Protein AF-A0A353T3X4-F1 (afdb_monomer_lite)

Sequence (168 aa):
TDTAHIPVWLYKVDRIPANSKLRTWEEVLVENSGGELFVSCFVLISALMSYRRDSIMGKSGVKNTTRAFLIDNPFGKTSSRHLLEAMLRIAGRFHTQMICLSDLSQSSITNRFALIYQISVRQALYSRNSYLKTDEVRHNGSVRPNERLEHAVLRTPSEQMSLFQEQL

Structure (mmCIF, N/CA/C/O backbone):
data_AF-A0A353T3X4-F1
#
_entry.id   AF-A0A353T3X4-F1
#
loop_
_atom_site.group_PDB
_atom_site.id
_atom_site.type_symbol
_atom_site.label_atom_id
_atom_site.label_alt_id
_atom_site.label_comp_id
_atom_site.label_asym_id
_atom_site.label_entity_id
_atom_site.label_seq_id
_atom_site.pdbx_PDB_ins_code
_atom_site.Cartn_x
_atom_site.Cartn_y
_atom_site.Cartn_z
_atom_site.occupancy
_atom_site.B_iso_or_equiv
_atom_site.auth_seq_id
_atom_site.auth_comp_id
_atom_site.auth_asym_id
_atom_site.auth_atom_id
_atom_site.pdbx_PDB_model_num
ATOM 1 N N . THR A 1 1 ? 35.180 -8.960 1.957 1.00 43.62 1 THR A N 1
ATOM 2 C CA . THR A 1 1 ? 34.124 -9.794 1.352 1.00 43.62 1 THR A CA 1
ATOM 3 C C . THR A 1 1 ? 33.530 -8.985 0.230 1.00 43.62 1 THR A C 1
ATOM 5 O O . THR A 1 1 ? 33.011 -7.911 0.490 1.00 43.62 1 THR A O 1
ATOM 8 N N . ASP A 1 2 ? 33.739 -9.421 -1.007 1.00 50.62 2 ASP A N 1
ATOM 9 C CA . ASP A 1 2 ? 33.329 -8.689 -2.205 1.00 50.62 2 ASP A CA 1
ATOM 10 C C . ASP A 1 2 ? 31.797 -8.703 -2.296 1.00 50.62 2 ASP A C 1
ATOM 12 O O . ASP A 1 2 ? 31.179 -9.715 -2.634 1.00 50.62 2 ASP A O 1
ATOM 16 N N . THR A 1 3 ? 31.157 -7.629 -1.838 1.00 57.03 3 THR A N 1
ATOM 17 C CA . THR A 1 3 ? 29.715 -7.457 -1.994 1.00 57.03 3 THR A CA 1
ATOM 18 C C . THR A 1 3 ? 29.475 -7.134 -3.457 1.00 57.03 3 THR A C 1
ATOM 20 O O . THR A 1 3 ? 29.757 -6.016 -3.882 1.00 57.03 3 THR A O 1
ATOM 23 N N . ALA A 1 4 ? 28.977 -8.106 -4.224 1.00 65.00 4 ALA A N 1
ATOM 24 C CA . ALA A 1 4 ? 28.607 -7.895 -5.617 1.00 65.00 4 ALA A CA 1
ATOM 25 C C . ALA A 1 4 ? 27.722 -6.643 -5.734 1.00 65.00 4 ALA A C 1
ATOM 27 O O . ALA A 1 4 ? 26.602 -6.605 -5.219 1.00 65.00 4 ALA A O 1
ATOM 28 N N . HIS A 1 5 ? 28.251 -5.606 -6.382 1.00 79.62 5 HIS A N 1
ATOM 29 C CA . HIS A 1 5 ? 27.533 -4.368 -6.643 1.00 79.62 5 HIS A CA 1
ATOM 30 C C . HIS A 1 5 ? 26.527 -4.630 -7.766 1.00 79.62 5 HIS A C 1
ATOM 32 O O . HIS A 1 5 ? 26.891 -4.657 -8.941 1.00 79.62 5 HIS A O 1
ATOM 38 N N . ILE A 1 6 ? 25.268 -4.881 -7.403 1.00 85.00 6 ILE A N 1
ATOM 39 C CA . ILE A 1 6 ? 24.176 -5.053 -8.364 1.00 85.00 6 ILE A CA 1
ATOM 40 C C . ILE A 1 6 ? 23.574 -3.670 -8.614 1.00 85.00 6 ILE A C 1
ATOM 42 O O . ILE A 1 6 ? 22.868 -3.163 -7.740 1.00 85.00 6 ILE A O 1
ATOM 46 N N . PRO A 1 7 ? 23.832 -3.043 -9.772 1.00 89.19 7 PRO A N 1
ATOM 47 C CA . PRO A 1 7 ? 23.253 -1.746 -10.063 1.00 89.19 7 PRO A CA 1
ATOM 48 C C . PRO A 1 7 ? 21.738 -1.884 -10.253 1.00 89.19 7 PRO A C 1
ATOM 50 O O . PRO A 1 7 ? 21.252 -2.783 -10.945 1.00 89.19 7 PRO A O 1
ATOM 53 N N . VAL A 1 8 ? 20.990 -0.989 -9.612 1.00 91.00 8 VAL A N 1
ATOM 54 C CA . VAL A 1 8 ? 19.529 -0.937 -9.683 1.00 91.00 8 VAL A CA 1
ATOM 55 C C . VAL A 1 8 ? 19.129 0.397 -10.288 1.00 91.00 8 VAL A C 1
ATOM 57 O O . VAL A 1 8 ? 19.592 1.452 -9.860 1.00 91.00 8 VAL A O 1
ATOM 60 N N . TRP A 1 9 ? 18.231 0.341 -11.266 1.00 92.06 9 TRP A N 1
ATOM 61 C CA . TRP A 1 9 ? 17.637 1.523 -11.868 1.00 92.06 9 TRP A CA 1
ATOM 62 C C . TRP A 1 9 ? 16.135 1.516 -11.661 1.00 92.06 9 TRP A C 1
ATOM 64 O O . TRP A 1 9 ? 15.480 0.476 -11.751 1.00 92.06 9 TRP A O 1
ATOM 74 N N . LEU A 1 10 ? 15.586 2.699 -11.423 1.00 91.12 10 LEU A N 1
ATOM 75 C CA . LEU A 1 10 ? 14.161 2.904 -11.260 1.00 91.12 10 LEU A CA 1
ATOM 76 C C . LEU A 1 10 ? 13.687 3.957 -12.254 1.00 91.12 10 LEU A C 1
ATOM 78 O O . LEU A 1 10 ? 14.317 4.996 -12.451 1.00 91.12 10 LEU A O 1
ATOM 82 N N . TYR A 1 11 ? 12.551 3.689 -12.886 1.00 88.88 11 TYR A N 1
ATOM 83 C CA . TYR A 1 11 ? 11.903 4.672 -13.736 1.00 88.88 11 TYR A CA 1
ATOM 84 C C . TYR A 1 11 ? 11.064 5.618 -12.875 1.00 88.88 11 TYR A C 1
ATOM 86 O O . TYR A 1 11 ? 10.171 5.168 -12.151 1.00 88.88 11 TYR A O 1
ATOM 94 N N . LYS A 1 12 ? 11.359 6.923 -12.925 1.00 86.06 12 LYS A N 1
ATOM 95 C CA . LYS A 1 12 ? 10.700 7.912 -12.066 1.00 86.06 12 LYS A CA 1
ATOM 96 C C . LYS A 1 12 ? 9.197 7.977 -12.352 1.00 86.06 12 LYS A C 1
ATOM 98 O O . LYS A 1 12 ? 8.773 8.311 -13.462 1.00 86.06 12 LYS A O 1
ATOM 103 N N . VAL A 1 13 ? 8.397 7.736 -11.316 1.00 81.62 13 VAL A N 1
ATOM 104 C CA . VAL A 1 13 ? 6.952 7.981 -11.336 1.00 81.62 13 VAL A CA 1
ATOM 105 C C . VAL A 1 13 ? 6.720 9.478 -11.167 1.00 81.62 13 VAL A C 1
ATOM 107 O O . VAL A 1 13 ? 6.935 10.018 -10.087 1.00 81.62 13 VAL A O 1
ATOM 110 N N . ASP A 1 14 ? 6.285 10.144 -12.232 1.00 83.25 14 ASP A N 1
ATOM 111 C CA . ASP A 1 14 ? 6.006 11.579 -12.236 1.00 83.25 14 ASP A CA 1
ATOM 112 C C . ASP A 1 14 ? 4.606 11.841 -12.812 1.00 83.25 14 ASP A C 1
ATOM 114 O O . ASP A 1 14 ? 4.045 11.025 -13.548 1.00 83.25 14 ASP A O 1
ATOM 118 N N . ARG A 1 15 ? 4.017 12.986 -12.464 1.00 79.50 15 ARG A N 1
ATOM 119 C CA . ARG A 1 15 ? 2.737 13.427 -13.029 1.00 79.50 15 ARG A CA 1
ATOM 120 C C . ARG A 1 15 ? 2.894 13.845 -14.492 1.00 79.50 15 ARG A C 1
ATOM 122 O O . ARG A 1 15 ? 1.937 13.712 -15.254 1.00 79.50 15 ARG A O 1
ATOM 129 N N . ILE A 1 16 ? 4.058 14.381 -14.862 1.00 81.94 16 ILE A N 1
ATOM 130 C CA . ILE A 1 16 ? 4.365 14.838 -16.219 1.00 81.94 16 ILE A CA 1
ATOM 131 C C . ILE A 1 16 ? 5.241 13.771 -16.892 1.00 81.94 16 ILE A C 1
ATOM 133 O O . ILE A 1 16 ? 6.403 13.640 -16.512 1.00 81.94 16 ILE A O 1
ATOM 137 N N . PRO A 1 17 ? 4.743 13.040 -17.911 1.00 77.62 17 PRO A N 1
ATOM 138 C CA . PRO A 1 17 ? 5.497 11.952 -18.543 1.00 77.62 17 PRO A CA 1
ATOM 139 C C . PRO A 1 17 ? 6.864 12.370 -19.100 1.00 77.62 17 PRO A C 1
ATOM 141 O O . PRO A 1 17 ? 7.796 11.578 -19.088 1.00 77.62 17 PRO A O 1
ATOM 144 N N . ALA A 1 18 ? 7.011 13.625 -19.537 1.00 80.12 18 ALA A N 1
ATOM 145 C CA . ALA A 1 18 ? 8.286 14.162 -20.020 1.00 80.12 18 ALA A CA 1
ATOM 146 C C . ALA A 1 18 ? 9.376 14.243 -18.931 1.00 80.12 18 ALA A C 1
ATOM 148 O O . ALA A 1 18 ? 10.561 14.226 -19.249 1.00 80.12 18 ALA A O 1
ATOM 149 N N . ASN A 1 19 ? 8.988 14.296 -17.652 1.00 81.19 19 ASN A N 1
ATOM 150 C CA . ASN A 1 19 ? 9.911 14.317 -16.514 1.00 81.19 19 ASN A CA 1
ATOM 151 C C . ASN A 1 19 ? 10.246 12.907 -15.999 1.00 81.19 19 ASN A C 1
ATOM 153 O O . ASN A 1 19 ? 11.112 12.750 -15.129 1.00 81.19 19 ASN A O 1
ATOM 157 N N . SER A 1 20 ? 9.578 11.874 -16.520 1.00 81.62 20 SER A N 1
ATOM 158 C CA . SER A 1 20 ? 9.863 10.486 -16.179 1.00 81.62 20 SER A CA 1
ATOM 159 C C . SER A 1 20 ? 11.136 10.021 -16.885 1.00 81.62 20 SER A C 1
ATOM 161 O O . SER A 1 20 ? 11.164 9.781 -18.092 1.00 81.62 20 SER A O 1
ATOM 163 N N . LYS A 1 21 ? 12.208 9.878 -16.102 1.00 88.38 21 LYS A N 1
ATOM 164 C CA . LYS A 1 21 ? 13.509 9.377 -16.555 1.00 88.38 21 LYS A CA 1
ATOM 165 C C . LYS A 1 21 ? 13.956 8.176 -15.732 1.00 88.38 21 LYS A C 1
ATOM 167 O O . LYS A 1 21 ? 13.539 8.012 -14.582 1.00 88.38 21 LYS A O 1
ATOM 172 N N . LEU A 1 22 ? 14.810 7.353 -16.332 1.00 90.88 22 LEU A N 1
ATOM 173 C CA . LEU A 1 22 ? 15.539 6.324 -15.606 1.00 90.88 22 LEU A CA 1
ATOM 174 C C . LEU A 1 22 ? 16.530 7.008 -14.656 1.00 90.88 22 LEU A C 1
ATOM 176 O O . LEU A 1 22 ? 17.195 7.964 -15.054 1.00 90.88 22 LEU A O 1
ATOM 180 N N . ARG A 1 23 ? 16.590 6.539 -13.414 1.00 91.19 23 ARG A N 1
ATOM 181 C CA . ARG A 1 23 ? 17.523 7.009 -12.389 1.00 91.19 23 ARG A CA 1
ATOM 182 C C . ARG A 1 23 ? 18.198 5.829 -11.717 1.00 91.19 23 ARG A C 1
ATOM 184 O O . ARG A 1 23 ? 17.588 4.758 -11.631 1.00 91.19 23 ARG A O 1
ATOM 191 N N . THR A 1 24 ? 19.424 6.011 -11.248 1.00 92.62 24 THR A N 1
ATOM 192 C CA . THR A 1 24 ? 20.070 5.004 -10.398 1.00 92.62 24 THR A CA 1
ATOM 193 C C . THR A 1 24 ? 19.414 4.982 -9.019 1.00 92.62 24 THR A C 1
ATOM 195 O O . THR A 1 24 ? 18.736 5.929 -8.610 1.00 92.62 24 THR A O 1
ATOM 198 N N . TRP A 1 25 ? 19.579 3.884 -8.289 1.00 91.44 25 TRP A N 1
ATOM 199 C CA . TRP A 1 25 ? 19.067 3.781 -6.926 1.00 91.44 25 TRP A CA 1
ATOM 200 C C . TRP A 1 25 ? 19.675 4.845 -6.004 1.00 91.44 25 TRP A C 1
ATOM 202 O O . TRP A 1 25 ? 18.967 5.429 -5.188 1.00 91.44 25 TRP A O 1
ATOM 212 N N . GLU A 1 26 ? 20.953 5.165 -6.184 1.00 90.81 26 GLU A N 1
ATOM 213 C CA . GLU A 1 26 ? 21.655 6.201 -5.427 1.00 90.81 26 GLU A CA 1
ATOM 214 C C . GLU A 1 26 ? 21.030 7.584 -5.666 1.00 90.81 26 GLU A C 1
ATOM 216 O O . GLU A 1 26 ? 20.758 8.308 -4.711 1.00 90.81 26 GLU A O 1
ATOM 221 N N . GLU A 1 27 ? 20.713 7.923 -6.921 1.00 90.94 27 GLU A N 1
ATOM 222 C CA . GLU A 1 27 ? 20.003 9.163 -7.268 1.00 90.94 27 GLU A CA 1
ATOM 223 C C . GLU A 1 27 ? 18.598 9.201 -6.649 1.00 90.94 27 GLU A C 1
ATOM 225 O O . GLU A 1 27 ? 18.155 10.234 -6.148 1.00 90.94 27 GLU A O 1
ATOM 230 N N . VAL A 1 28 ? 17.887 8.069 -6.651 1.00 89.50 28 VAL A N 1
ATOM 231 C CA . VAL A 1 28 ? 16.550 7.938 -6.051 1.00 89.50 28 VAL A CA 1
ATOM 232 C C . VAL A 1 28 ? 16.576 8.183 -4.542 1.00 89.50 28 VAL A C 1
ATOM 234 O O . VAL A 1 28 ? 15.660 8.819 -4.025 1.00 89.50 28 VAL A O 1
ATOM 237 N N . LEU A 1 29 ? 17.601 7.706 -3.832 1.00 86.50 29 LEU A N 1
ATOM 238 C CA . LEU A 1 29 ? 17.727 7.888 -2.382 1.00 86.50 29 LEU A CA 1
ATOM 239 C C . LEU A 1 29 ? 17.980 9.347 -1.979 1.00 86.50 29 LEU A C 1
ATOM 241 O O . LEU A 1 29 ? 17.575 9.750 -0.890 1.00 86.50 29 LEU A O 1
ATOM 245 N N . VAL A 1 30 ? 18.654 10.120 -2.835 1.00 87.19 30 VAL A N 1
ATOM 246 C CA . VAL A 1 30 ? 19.083 11.493 -2.529 1.00 87.19 30 VAL A CA 1
ATOM 247 C C . VAL A 1 30 ? 18.097 12.537 -3.050 1.00 87.19 30 VAL A C 1
ATOM 249 O O . VAL A 1 30 ? 17.811 13.512 -2.359 1.00 87.19 30 VAL A O 1
ATOM 252 N N . GLU A 1 31 ? 17.579 12.358 -4.265 1.00 81.31 31 GLU A N 1
ATOM 253 C CA . GLU A 1 31 ? 16.857 13.419 -4.977 1.00 81.31 31 GLU A CA 1
ATOM 254 C C . GLU A 1 31 ? 15.332 13.347 -4.845 1.00 81.31 31 GLU A C 1
ATOM 256 O O . GLU A 1 31 ? 14.643 14.313 -5.180 1.00 81.31 31 GLU A O 1
ATOM 261 N N . ASN A 1 32 ? 14.777 12.214 -4.411 1.00 79.12 32 ASN A N 1
ATOM 262 C CA . ASN A 1 32 ? 13.328 12.056 -4.355 1.00 79.12 32 ASN A CA 1
ATOM 263 C C . ASN A 1 32 ? 12.728 12.708 -3.109 1.00 79.12 32 ASN A C 1
ATOM 265 O O . ASN A 1 32 ? 13.255 12.621 -1.999 1.00 79.12 32 ASN A O 1
ATOM 269 N N . SER A 1 33 ? 11.536 13.281 -3.275 1.00 83.19 33 SER A N 1
ATOM 270 C CA . SER A 1 33 ? 10.704 13.652 -2.131 1.00 83.19 33 SER A CA 1
ATOM 271 C C . SER A 1 33 ? 10.337 12.417 -1.294 1.00 83.19 33 SER A C 1
ATOM 273 O O . SER A 1 33 ? 10.334 11.287 -1.786 1.00 83.19 33 SER A O 1
ATOM 275 N N . GLY A 1 34 ? 9.951 12.615 -0.028 1.00 83.31 34 GLY A N 1
ATOM 276 C CA . GLY A 1 34 ? 9.610 11.499 0.867 1.00 83.31 34 GLY A CA 1
ATOM 277 C C . GLY A 1 34 ? 8.526 10.553 0.320 1.00 83.31 34 GLY A C 1
ATOM 278 O O . GLY A 1 34 ? 8.615 9.343 0.521 1.00 83.31 34 GLY A O 1
ATOM 279 N N . GLY A 1 35 ? 7.537 11.078 -0.413 1.00 84.31 35 GLY A N 1
ATOM 280 C CA . GLY A 1 35 ? 6.492 10.264 -1.045 1.00 84.31 35 GLY A CA 1
ATOM 281 C C . GLY A 1 35 ? 6.966 9.521 -2.298 1.00 84.31 35 GLY A C 1
ATOM 282 O O . GLY A 1 35 ? 6.611 8.363 -2.508 1.00 84.31 35 GLY A O 1
ATOM 283 N N . GLU A 1 36 ? 7.801 10.151 -3.127 1.00 87.75 36 GLU A N 1
ATOM 284 C CA . GLU A 1 36 ? 8.401 9.492 -4.297 1.00 87.75 36 GLU A CA 1
ATOM 285 C C . GLU A 1 36 ? 9.363 8.377 -3.869 1.00 87.75 36 GLU A C 1
ATOM 287 O O . GLU A 1 36 ? 9.364 7.298 -4.466 1.00 87.75 36 GLU A O 1
ATOM 292 N N . LEU A 1 37 ? 10.141 8.599 -2.805 1.00 89.00 37 LEU A N 1
ATOM 293 C CA . LEU A 1 37 ? 10.996 7.577 -2.208 1.00 89.00 37 LEU A CA 1
ATOM 294 C C . LEU A 1 37 ? 10.161 6.399 -1.692 1.00 89.00 37 LEU A C 1
ATOM 296 O O . LEU A 1 37 ? 10.484 5.251 -1.985 1.00 89.00 37 LEU A O 1
ATOM 300 N N . PHE A 1 38 ? 9.044 6.666 -1.007 1.00 89.06 38 PHE A N 1
ATOM 301 C CA . PHE A 1 38 ? 8.129 5.618 -0.552 1.00 89.06 38 PHE A CA 1
ATOM 302 C C . PHE A 1 38 ? 7.613 4.754 -1.713 1.00 89.06 38 PHE A C 1
ATOM 304 O O . PHE A 1 38 ? 7.693 3.527 -1.646 1.00 89.06 38 PHE A O 1
ATOM 311 N N . VAL A 1 39 ? 7.135 5.369 -2.802 1.00 89.62 39 VAL A N 1
ATOM 312 C CA . VAL A 1 39 ? 6.677 4.620 -3.988 1.00 89.62 39 VAL A CA 1
ATOM 313 C C . VAL A 1 39 ? 7.827 3.850 -4.641 1.00 89.62 39 VAL A C 1
ATOM 315 O O . VAL A 1 39 ? 7.636 2.712 -5.062 1.00 89.62 39 VAL A O 1
ATOM 318 N N . SER A 1 40 ? 9.028 4.425 -4.684 1.00 90.44 40 SER A N 1
ATOM 319 C CA . SER A 1 40 ? 10.218 3.762 -5.233 1.00 90.44 40 SER A CA 1
ATOM 320 C C . SER A 1 40 ? 10.575 2.502 -4.438 1.00 90.44 40 SER A C 1
ATOM 322 O O . SER A 1 40 ? 10.752 1.427 -5.016 1.00 90.44 40 SER A O 1
ATOM 324 N N . CYS A 1 41 ? 10.582 2.597 -3.106 1.00 90.94 41 CYS A N 1
ATOM 325 C CA . CYS A 1 41 ? 10.752 1.451 -2.215 1.00 90.94 41 CYS A CA 1
ATOM 326 C C . CYS A 1 41 ? 9.633 0.422 -2.406 1.00 90.94 41 CYS A C 1
ATOM 328 O O . CYS A 1 41 ? 9.903 -0.773 -2.494 1.00 90.94 41 CYS A O 1
ATOM 330 N N . PHE A 1 42 ? 8.382 0.872 -2.523 1.00 91.44 42 PHE A N 1
ATOM 331 C CA . PHE A 1 42 ? 7.235 -0.005 -2.748 1.00 91.44 42 PHE A CA 1
ATOM 332 C C . PHE A 1 42 ? 7.373 -0.820 -4.042 1.00 91.44 42 PHE A C 1
ATOM 334 O O . PHE A 1 42 ? 7.121 -2.027 -4.034 1.00 91.44 42 PHE A O 1
ATOM 341 N N . VAL A 1 43 ? 7.816 -0.196 -5.141 1.00 92.19 43 VAL A N 1
ATOM 342 C CA . VAL A 1 43 ? 8.104 -0.881 -6.414 1.00 92.19 43 VAL A CA 1
ATOM 343 C C . VAL A 1 43 ? 9.182 -1.940 -6.223 1.00 92.19 43 VAL A C 1
ATOM 345 O O . VAL A 1 43 ? 8.980 -3.094 -6.605 1.00 92.19 43 VAL A O 1
ATOM 348 N N . LEU A 1 44 ? 10.310 -1.558 -5.619 1.00 92.50 44 LEU A N 1
ATOM 349 C CA . LEU A 1 44 ? 11.449 -2.451 -5.432 1.00 92.50 44 LEU A CA 1
ATOM 350 C C . LEU A 1 44 ? 11.069 -3.667 -4.580 1.00 92.50 44 LEU A C 1
ATOM 352 O O . LEU A 1 44 ? 11.308 -4.807 -4.977 1.00 92.50 44 LEU A O 1
ATOM 356 N N . ILE A 1 45 ? 10.414 -3.439 -3.441 1.00 93.62 45 ILE A N 1
ATOM 357 C CA . ILE A 1 45 ? 9.976 -4.513 -2.546 1.00 93.62 45 ILE A CA 1
ATOM 358 C C . ILE A 1 45 ? 8.934 -5.392 -3.245 1.00 93.62 45 ILE A C 1
ATOM 360 O O . ILE A 1 45 ? 9.028 -6.614 -3.158 1.00 93.62 45 ILE A O 1
ATOM 364 N N . SER A 1 46 ? 7.990 -4.813 -3.994 1.00 93.31 46 SER A N 1
ATOM 365 C CA . SER A 1 46 ? 7.006 -5.587 -4.768 1.00 93.31 46 SER A CA 1
ATOM 366 C C . SER A 1 46 ? 7.679 -6.513 -5.782 1.00 93.31 46 SER A C 1
ATOM 368 O O . SER A 1 46 ? 7.327 -7.690 -5.870 1.00 93.31 46 SER A O 1
ATOM 370 N N . ALA A 1 47 ? 8.683 -6.012 -6.509 1.00 91.81 47 ALA A N 1
ATOM 371 C CA . ALA A 1 47 ? 9.441 -6.796 -7.477 1.00 91.81 47 ALA A CA 1
ATOM 372 C C . ALA A 1 47 ? 10.227 -7.932 -6.801 1.00 91.81 47 ALA A C 1
ATOM 374 O O . ALA A 1 47 ? 10.160 -9.080 -7.246 1.00 91.81 47 ALA A O 1
ATOM 375 N N . LEU A 1 48 ? 10.902 -7.646 -5.683 1.00 92.69 48 LEU A N 1
ATOM 376 C CA . LEU A 1 48 ? 11.645 -8.643 -4.906 1.00 92.69 48 LEU A CA 1
ATOM 377 C C . LEU A 1 48 ? 10.723 -9.709 -4.304 1.00 92.69 48 LEU A C 1
ATOM 379 O O . LEU A 1 48 ? 11.010 -10.904 -4.402 1.00 92.69 48 LEU A O 1
ATOM 383 N N . MET A 1 49 ? 9.593 -9.302 -3.722 1.00 92.94 49 MET A N 1
ATOM 384 C CA . MET A 1 49 ? 8.561 -10.218 -3.235 1.00 92.94 49 MET A CA 1
ATOM 385 C C . MET A 1 49 ? 8.002 -11.068 -4.372 1.00 92.94 49 MET A C 1
ATOM 387 O O . MET A 1 49 ? 7.730 -12.253 -4.167 1.00 92.94 49 MET A O 1
ATOM 391 N N . SER A 1 50 ? 7.853 -10.495 -5.571 1.00 90.81 50 SER A N 1
ATOM 392 C CA . SER A 1 50 ? 7.447 -11.255 -6.750 1.00 90.81 50 SER A CA 1
ATOM 393 C C . SER A 1 50 ? 8.438 -12.336 -7.093 1.00 90.81 50 SER A C 1
ATOM 395 O O . SER A 1 50 ? 8.084 -13.511 -7.033 1.00 90.81 50 SER A O 1
ATOM 397 N N . TYR A 1 51 ? 9.685 -11.941 -7.313 1.00 90.81 51 TYR A N 1
ATOM 398 C CA . TYR A 1 51 ? 10.772 -12.840 -7.653 1.00 90.81 51 TYR A CA 1
ATOM 399 C C . TYR A 1 51 ? 10.947 -13.973 -6.629 1.00 90.81 51 TYR A C 1
ATOM 401 O O . TYR A 1 51 ? 11.019 -15.153 -6.980 1.00 90.81 51 TYR A O 1
ATOM 409 N N . ARG A 1 52 ? 10.958 -13.642 -5.332 1.00 90.44 52 ARG A N 1
ATOM 410 C CA . ARG A 1 52 ? 11.085 -14.626 -4.243 1.00 90.44 52 ARG A CA 1
ATOM 411 C C . ARG A 1 52 ? 9.908 -15.597 -4.208 1.00 90.44 52 ARG A C 1
ATOM 413 O O . ARG A 1 52 ? 10.109 -16.797 -4.059 1.00 90.44 52 ARG A O 1
ATOM 420 N N . ARG A 1 53 ? 8.679 -15.103 -4.351 1.00 89.25 53 ARG A N 1
ATOM 421 C CA . ARG A 1 53 ? 7.489 -15.959 -4.353 1.00 89.25 53 ARG A CA 1
ATOM 422 C C . ARG A 1 53 ? 7.461 -16.873 -5.578 1.00 89.25 53 ARG A C 1
ATOM 424 O O . ARG A 1 53 ? 7.206 -18.063 -5.416 1.00 89.25 53 ARG A O 1
ATOM 431 N N . ASP A 1 54 ? 7.782 -16.345 -6.755 1.00 87.62 54 ASP A N 1
ATOM 432 C CA . ASP A 1 54 ? 7.758 -17.087 -8.019 1.00 87.62 54 ASP A CA 1
ATOM 433 C C . ASP A 1 54 ? 8.874 -18.145 -8.067 1.00 87.62 54 ASP A C 1
ATOM 435 O O . ASP A 1 54 ? 8.640 -19.267 -8.502 1.00 87.62 54 ASP A O 1
ATOM 439 N N . SER A 1 55 ? 10.065 -17.848 -7.538 1.00 87.06 55 SER A N 1
ATOM 440 C CA . SER A 1 55 ? 11.172 -18.820 -7.444 1.00 87.06 55 SER A CA 1
ATOM 441 C C . SER A 1 55 ? 10.890 -19.997 -6.502 1.00 87.06 55 SER A C 1
ATOM 443 O O . SER A 1 55 ? 11.344 -21.113 -6.761 1.00 87.06 55 SER A O 1
ATOM 445 N N . ILE A 1 56 ? 10.135 -19.775 -5.422 1.00 86.75 56 ILE A N 1
ATOM 446 C CA . ILE A 1 56 ? 9.728 -20.835 -4.487 1.00 86.75 56 ILE A CA 1
ATOM 447 C C . ILE A 1 56 ? 8.558 -21.636 -5.072 1.00 86.75 56 ILE A C 1
ATOM 449 O O . ILE A 1 56 ? 8.608 -22.863 -5.141 1.00 86.75 56 ILE A O 1
ATOM 453 N N . MET A 1 57 ? 7.510 -20.943 -5.518 1.00 86.00 57 MET A N 1
ATOM 454 C CA . MET A 1 57 ? 6.255 -21.566 -5.950 1.00 86.00 57 MET A CA 1
ATOM 455 C C . MET A 1 57 ? 6.324 -22.152 -7.359 1.00 86.00 57 MET A C 1
ATOM 457 O O . MET A 1 57 ? 5.663 -23.153 -7.633 1.00 86.00 57 MET A O 1
ATOM 461 N N . GLY A 1 58 ? 7.171 -21.598 -8.229 1.00 76.75 58 GLY A N 1
ATOM 462 C CA . GLY A 1 58 ? 7.413 -22.112 -9.575 1.00 76.75 58 GLY A CA 1
ATOM 463 C C . GLY A 1 58 ? 7.938 -23.547 -9.565 1.00 76.75 58 GLY A C 1
ATOM 464 O O . GLY A 1 58 ? 7.537 -24.348 -10.403 1.00 76.75 58 GLY A O 1
ATOM 465 N N . LYS A 1 59 ? 8.730 -23.921 -8.549 1.00 77.38 59 LYS A N 1
ATOM 466 C CA . LYS A 1 59 ? 9.174 -25.311 -8.336 1.00 77.38 59 LYS A CA 1
ATOM 467 C C . LYS A 1 59 ? 8.029 -26.262 -7.973 1.00 77.38 59 LYS A C 1
ATOM 469 O O . LYS A 1 59 ? 8.145 -27.458 -8.195 1.00 77.38 59 LYS A O 1
ATOM 474 N N . SER A 1 60 ? 6.937 -25.728 -7.427 1.00 81.75 60 SER A N 1
ATOM 475 C CA . SER A 1 60 ? 5.749 -26.484 -7.010 1.00 81.75 60 SER A CA 1
ATOM 476 C C . SER A 1 60 ? 4.639 -26.490 -8.072 1.00 81.75 60 SER A C 1
ATOM 478 O O . SER A 1 60 ? 3.560 -27.015 -7.822 1.00 81.75 60 SER A O 1
ATOM 480 N N . GLY A 1 61 ? 4.857 -25.869 -9.241 1.00 80.38 61 GLY A N 1
ATOM 481 C CA . GLY A 1 61 ? 3.863 -25.782 -10.319 1.00 80.38 61 GLY A CA 1
ATOM 482 C C . GLY A 1 61 ? 2.683 -24.837 -10.044 1.00 80.38 61 GLY A C 1
ATOM 483 O O . GLY A 1 61 ? 1.773 -24.738 -10.869 1.00 80.38 61 GLY A O 1
ATOM 484 N N . VAL A 1 62 ? 2.693 -24.116 -8.917 1.00 82.38 62 VAL A N 1
ATOM 485 C CA . VAL A 1 62 ? 1.633 -23.171 -8.545 1.00 82.38 62 VAL A CA 1
ATOM 486 C C . VAL A 1 62 ? 1.726 -21.929 -9.431 1.00 82.38 62 VAL A C 1
ATOM 488 O O . VAL A 1 62 ? 2.710 -21.190 -9.392 1.00 82.38 62 VAL A O 1
ATOM 491 N N . LYS A 1 63 ? 0.676 -21.684 -10.219 1.00 76.31 63 LYS A N 1
ATOM 492 C CA . LYS A 1 63 ? 0.504 -20.468 -11.028 1.00 76.31 63 LYS A CA 1
ATOM 493 C C . LYS A 1 63 ? -0.329 -19.438 -10.250 1.00 76.31 63 LYS A C 1
ATOM 495 O O . LYS A 1 63 ? -1.114 -19.812 -9.387 1.00 76.31 63 LYS A O 1
ATOM 500 N N . ASN A 1 64 ? -0.175 -18.150 -10.568 1.00 80.62 64 ASN A N 1
ATOM 501 C CA . ASN A 1 64 ? -0.920 -17.030 -9.963 1.00 80.62 64 ASN A CA 1
ATOM 502 C C . ASN A 1 64 ? -0.751 -16.887 -8.443 1.00 80.62 64 ASN A C 1
ATOM 504 O O . ASN A 1 64 ? -1.711 -16.886 -7.675 1.00 80.62 64 ASN A O 1
ATOM 508 N N . THR A 1 65 ? 0.488 -16.729 -7.989 1.00 87.25 65 THR A N 1
ATOM 509 C CA . THR A 1 65 ? 0.758 -16.479 -6.573 1.00 87.25 65 THR A CA 1
ATOM 510 C C . THR A 1 65 ? 0.285 -15.088 -6.148 1.00 87.25 65 THR A C 1
ATOM 512 O O . THR A 1 65 ? 0.559 -14.107 -6.839 1.00 87.25 65 THR A O 1
ATOM 515 N N . THR A 1 66 ? -0.325 -14.994 -4.971 1.00 90.62 66 THR A N 1
ATOM 516 C CA . THR A 1 66 ? -0.731 -13.731 -4.344 1.00 90.62 66 THR A CA 1
ATOM 517 C C . THR A 1 66 ? 0.279 -13.265 -3.298 1.00 90.62 66 THR A C 1
ATOM 519 O O . THR A 1 66 ? 1.071 -14.055 -2.768 1.00 90.62 66 THR A O 1
ATOM 522 N N . ARG A 1 67 ? 0.259 -11.960 -3.015 1.00 92.81 67 ARG A N 1
ATOM 523 C CA . ARG A 1 67 ? 1.096 -11.280 -2.014 1.00 92.81 67 ARG A CA 1
ATOM 524 C C . ARG A 1 67 ? 0.218 -10.379 -1.154 1.00 92.81 67 ARG A C 1
ATOM 526 O O . ARG A 1 67 ? -0.861 -9.984 -1.585 1.00 92.81 67 ARG A O 1
ATOM 533 N N . ALA A 1 68 ? 0.691 -10.028 0.035 1.00 93.25 68 ALA A N 1
ATOM 534 C CA . ALA A 1 68 ? 0.021 -9.063 0.895 1.00 93.25 68 ALA A CA 1
ATOM 535 C C . ALA A 1 68 ? 1.040 -8.101 1.510 1.00 93.25 68 ALA A C 1
ATOM 537 O O . ALA A 1 68 ? 2.122 -8.526 1.918 1.00 93.25 68 ALA A O 1
ATOM 538 N N . PHE A 1 69 ? 0.677 -6.824 1.584 1.00 94.31 69 PHE A N 1
ATOM 539 C CA . PHE A 1 69 ? 1.363 -5.810 2.373 1.00 94.31 69 PHE A CA 1
ATOM 540 C C . PHE A 1 69 ? 0.486 -5.393 3.545 1.00 94.31 69 PHE A C 1
ATOM 542 O O . PHE A 1 69 ? -0.672 -5.034 3.347 1.00 94.31 69 PHE A O 1
ATOM 549 N N . LEU A 1 70 ? 1.074 -5.372 4.737 1.00 93.75 70 LEU A N 1
ATOM 550 C CA . LEU A 1 70 ? 0.550 -4.651 5.886 1.00 93.75 70 LEU A CA 1
ATOM 551 C C . LEU A 1 70 ? 1.403 -3.395 6.054 1.00 93.75 70 LEU A C 1
ATOM 553 O O . LEU A 1 70 ? 2.610 -3.509 6.261 1.00 93.75 70 LEU A O 1
ATOM 557 N N . ILE A 1 71 ? 0.801 -2.217 5.906 1.00 91.94 71 ILE A N 1
ATOM 558 C CA . ILE A 1 71 ? 1.530 -0.947 5.954 1.00 91.94 71 ILE A CA 1
ATOM 559 C C . ILE A 1 71 ? 0.918 -0.047 7.014 1.00 91.94 71 ILE A C 1
ATOM 561 O O . ILE A 1 71 ? -0.277 0.251 6.964 1.00 91.94 71 ILE A O 1
ATOM 565 N N . ASP A 1 72 ? 1.760 0.397 7.940 1.00 90.88 72 ASP A N 1
ATOM 566 C CA . ASP A 1 72 ? 1.402 1.403 8.928 1.00 90.88 72 ASP A CA 1
ATOM 567 C C . ASP A 1 72 ? 1.600 2.810 8.351 1.00 90.88 72 ASP A C 1
ATOM 569 O O . ASP A 1 72 ? 2.646 3.144 7.793 1.00 90.88 72 ASP A O 1
ATOM 573 N N . ASN A 1 73 ? 0.538 3.596 8.419 1.00 87.75 73 ASN A N 1
ATOM 574 C CA . ASN A 1 73 ? 0.376 4.952 7.917 1.00 87.75 73 ASN A CA 1
ATOM 575 C C . ASN A 1 73 ? 1.058 5.281 6.565 1.00 87.75 73 ASN A C 1
ATOM 577 O O . ASN A 1 73 ? 1.823 6.249 6.471 1.00 87.75 73 ASN A O 1
ATOM 581 N N . PRO A 1 74 ? 0.759 4.550 5.469 1.00 87.94 74 PRO A N 1
ATOM 582 C CA . PRO A 1 74 ? 1.396 4.785 4.166 1.00 87.94 74 PRO A CA 1
ATOM 583 C C . PRO A 1 74 ? 1.119 6.180 3.583 1.00 87.94 74 PRO A C 1
ATOM 585 O O . PRO A 1 74 ? 1.891 6.696 2.772 1.00 87.94 74 PRO A O 1
ATOM 588 N N . PHE A 1 75 ? 0.006 6.803 3.974 1.00 86.12 75 PHE A N 1
ATOM 589 C CA . PHE A 1 75 ? -0.488 8.026 3.344 1.00 86.12 75 PHE A CA 1
ATOM 590 C C . PHE A 1 75 ? 0.062 9.305 3.979 1.00 86.12 75 PHE A C 1
ATOM 592 O O . PHE A 1 75 ? 0.006 10.357 3.344 1.00 86.12 75 PHE A O 1
ATOM 599 N N . GLY A 1 76 ? 0.656 9.225 5.177 1.00 80.75 76 GLY A N 1
ATOM 600 C CA . GLY A 1 76 ? 1.284 10.378 5.832 1.00 80.75 76 GLY A CA 1
ATOM 601 C C . GLY A 1 76 ? 2.463 10.950 5.037 1.00 80.75 76 GLY A C 1
ATOM 602 O O . GLY A 1 76 ? 2.698 12.156 5.049 1.00 80.75 76 GLY A O 1
ATOM 603 N N . LYS A 1 77 ? 3.185 10.095 4.300 1.00 72.50 77 LYS A N 1
ATOM 604 C CA . LYS A 1 77 ? 4.294 10.493 3.412 1.00 72.50 77 LYS A CA 1
ATOM 605 C C . LYS A 1 77 ? 3.887 10.590 1.937 1.00 72.50 77 LYS A C 1
ATOM 607 O O . LYS A 1 77 ? 4.533 11.314 1.185 1.00 72.50 77 LYS A O 1
ATOM 612 N N . THR A 1 78 ? 2.810 9.910 1.538 1.00 71.31 78 THR A N 1
ATOM 613 C CA . THR A 1 78 ? 2.383 9.758 0.137 1.00 71.31 78 THR A CA 1
ATOM 614 C C . THR A 1 78 ? 0.894 10.072 -0.013 1.00 71.31 78 THR A C 1
ATOM 616 O O . THR A 1 78 ? 0.076 9.190 -0.255 1.00 71.31 78 THR A O 1
ATOM 619 N N . SER A 1 79 ? 0.518 11.342 0.145 1.00 69.06 79 SER A N 1
ATOM 620 C CA . SER A 1 79 ? -0.881 11.794 0.027 1.00 69.06 79 SER A CA 1
ATOM 621 C C . SER A 1 79 ? -1.252 12.282 -1.379 1.00 69.06 79 SER A C 1
ATOM 623 O O . SER A 1 79 ? -2.418 12.572 -1.664 1.00 69.06 79 SER A O 1
ATOM 625 N N . SER A 1 80 ? -0.276 12.386 -2.287 1.00 83.00 80 SER A N 1
ATOM 626 C CA . SER A 1 80 ? -0.517 12.904 -3.631 1.00 83.00 80 SER A CA 1
ATOM 627 C C . SER A 1 80 ? -1.272 11.884 -4.496 1.00 83.00 80 SER A C 1
ATOM 629 O O . SER A 1 80 ? -0.971 10.689 -4.524 1.00 83.00 80 SER A O 1
ATOM 631 N N . ARG A 1 81 ? -2.260 12.374 -5.258 1.00 83.81 81 ARG A N 1
ATOM 632 C CA . ARG A 1 81 ? -3.141 11.532 -6.088 1.00 83.81 81 ARG A CA 1
ATOM 633 C C . ARG A 1 81 ? -2.374 10.627 -7.057 1.00 83.81 81 ARG A C 1
ATOM 635 O O . ARG A 1 81 ? -2.718 9.460 -7.203 1.00 83.81 81 ARG A O 1
ATOM 642 N N . HIS A 1 82 ? -1.361 11.173 -7.728 1.00 85.44 82 HIS A N 1
ATOM 643 C CA . HIS A 1 82 ? -0.617 10.456 -8.765 1.00 85.44 82 HIS A CA 1
ATOM 644 C C . HIS A 1 82 ? 0.246 9.326 -8.183 1.00 85.44 82 HIS A C 1
ATOM 646 O O . HIS A 1 82 ? 0.327 8.259 -8.785 1.00 85.44 82 HIS A O 1
ATOM 652 N N . LEU A 1 83 ? 0.828 9.521 -6.992 1.00 87.69 83 LEU A N 1
ATOM 653 C CA . LEU A 1 83 ? 1.618 8.492 -6.313 1.00 87.69 83 LEU A CA 1
ATOM 654 C C . LEU A 1 83 ? 0.734 7.372 -5.757 1.00 87.69 83 LEU A C 1
ATOM 656 O O . LEU A 1 83 ? 1.068 6.201 -5.923 1.00 87.69 83 LEU A O 1
ATOM 660 N N . LEU A 1 84 ? -0.422 7.711 -5.175 1.00 88.62 84 LEU A N 1
ATOM 661 C CA . LEU A 1 84 ? -1.404 6.717 -4.723 1.00 88.62 84 LEU A CA 1
ATOM 662 C C . LEU A 1 84 ? -1.918 5.856 -5.882 1.00 88.62 84 LEU A C 1
ATOM 664 O O . LEU A 1 84 ? -1.993 4.634 -5.768 1.00 88.62 84 LEU A O 1
ATOM 668 N N . GLU A 1 85 ? -2.237 6.477 -7.019 1.00 88.44 85 GLU A N 1
ATOM 669 C CA . GLU A 1 85 ? -2.670 5.756 -8.221 1.00 88.44 85 GLU A CA 1
ATOM 670 C C . GLU A 1 85 ? -1.568 4.851 -8.777 1.00 88.44 85 GLU A C 1
ATOM 672 O O . GLU A 1 85 ? -1.850 3.716 -9.165 1.00 88.44 85 GLU A O 1
ATOM 677 N N . ALA A 1 86 ? -0.314 5.310 -8.780 1.00 88.38 86 ALA A N 1
ATOM 678 C CA . ALA A 1 86 ? 0.816 4.478 -9.172 1.00 88.38 86 ALA A CA 1
ATOM 679 C C . ALA A 1 86 ? 0.975 3.273 -8.235 1.00 88.38 86 ALA A C 1
ATOM 681 O O . ALA A 1 86 ? 1.037 2.139 -8.706 1.00 88.38 86 ALA A O 1
ATOM 682 N N . MET A 1 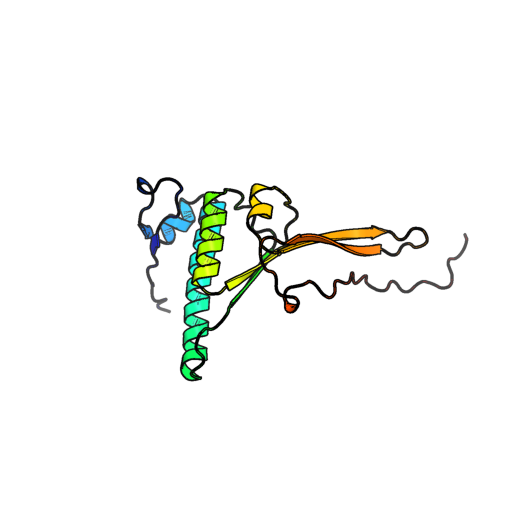87 ? 0.967 3.504 -6.922 1.00 91.06 87 MET A N 1
ATOM 683 C CA . MET A 1 87 ? 1.086 2.462 -5.900 1.00 91.06 87 MET A CA 1
ATOM 684 C C . MET A 1 87 ? 0.012 1.378 -6.065 1.00 91.06 87 MET A C 1
ATOM 686 O O . MET A 1 87 ? 0.336 0.193 -6.117 1.00 91.06 87 MET A O 1
ATOM 690 N N . LEU A 1 88 ? -1.255 1.766 -6.233 1.00 90.62 88 LEU A N 1
ATOM 691 C CA . LEU A 1 88 ? -2.359 0.819 -6.427 1.00 90.62 88 LEU A CA 1
ATOM 692 C C . LEU A 1 88 ? -2.254 0.054 -7.752 1.00 90.62 88 LEU A C 1
ATOM 694 O O . LEU A 1 88 ? -2.549 -1.139 -7.805 1.00 90.62 88 LEU A O 1
ATOM 698 N N . ARG A 1 89 ? -1.783 0.704 -8.824 1.00 91.56 89 ARG A N 1
ATOM 699 C CA . ARG A 1 89 ? -1.511 0.034 -10.106 1.00 91.56 89 ARG A CA 1
ATOM 700 C C . ARG A 1 89 ? -0.405 -1.009 -9.985 1.00 91.56 89 ARG A C 1
ATOM 702 O O . ARG A 1 89 ? -0.543 -2.106 -10.522 1.00 91.56 89 ARG A O 1
ATOM 709 N N . ILE A 1 90 ? 0.670 -0.681 -9.272 1.00 91.94 90 ILE A N 1
ATOM 710 C CA . ILE A 1 90 ? 1.772 -1.606 -8.993 1.00 91.94 90 ILE A CA 1
ATOM 711 C C . ILE A 1 90 ? 1.256 -2.786 -8.161 1.00 91.94 90 ILE A C 1
ATOM 713 O O . ILE A 1 90 ? 1.495 -3.935 -8.527 1.00 91.94 90 ILE A O 1
ATOM 717 N N . ALA A 1 91 ? 0.480 -2.523 -7.105 1.00 92.88 91 ALA A N 1
ATOM 718 C CA . ALA A 1 91 ? -0.141 -3.564 -6.288 1.00 92.88 91 ALA A CA 1
ATOM 719 C C . ALA A 1 91 ? -0.998 -4.522 -7.135 1.00 92.88 91 ALA A C 1
ATOM 721 O O . ALA A 1 91 ? -0.822 -5.738 -7.061 1.00 92.88 91 ALA A O 1
ATOM 722 N N . GLY A 1 92 ? -1.847 -3.983 -8.018 1.00 92.38 92 GLY A N 1
ATOM 723 C CA . GLY A 1 92 ? -2.645 -4.779 -8.952 1.00 92.38 92 GLY A CA 1
ATOM 724 C C . GLY A 1 92 ? -1.790 -5.614 -9.911 1.00 92.38 92 GLY A C 1
ATOM 725 O O . GLY A 1 92 ? -2.053 -6.800 -10.099 1.00 92.38 92 GLY A O 1
ATOM 726 N N . ARG A 1 93 ? -0.714 -5.039 -10.465 1.00 91.88 93 ARG A N 1
ATOM 727 C CA . ARG A 1 93 ? 0.200 -5.736 -11.389 1.00 91.88 93 ARG A CA 1
ATOM 728 C C . ARG A 1 93 ? 0.886 -6.947 -10.751 1.00 91.88 93 ARG A C 1
ATOM 730 O O . ARG A 1 93 ? 1.108 -7.941 -11.445 1.00 91.88 93 ARG A O 1
ATOM 737 N N . PHE A 1 94 ? 1.224 -6.856 -9.466 1.00 91.19 94 PHE A N 1
ATOM 738 C CA . PHE A 1 94 ? 1.911 -7.908 -8.710 1.00 91.19 94 PHE A CA 1
ATOM 739 C C . PHE A 1 94 ? 0.965 -8.840 -7.929 1.00 91.19 94 PHE A C 1
ATOM 741 O O . PHE A 1 94 ? 1.444 -9.732 -7.224 1.00 91.19 94 PHE A O 1
ATOM 748 N N . HIS A 1 95 ? -0.358 -8.697 -8.094 1.00 92.19 95 HIS A N 1
ATOM 749 C CA . HIS A 1 95 ? -1.378 -9.429 -7.326 1.00 92.19 95 HIS A CA 1
ATOM 750 C C . HIS A 1 95 ? -1.169 -9.290 -5.811 1.00 92.19 95 HIS A C 1
ATOM 752 O O . HIS A 1 95 ? -1.191 -10.270 -5.058 1.00 92.19 95 HIS A O 1
ATOM 758 N N . THR A 1 96 ? -0.912 -8.055 -5.384 1.00 93.12 96 THR A N 1
ATOM 759 C CA . THR A 1 96 ? -0.623 -7.712 -3.998 1.00 93.12 96 THR A CA 1
ATOM 760 C C . THR A 1 96 ? -1.839 -7.069 -3.349 1.00 93.12 96 THR A C 1
ATOM 762 O O . THR A 1 96 ? -2.273 -5.991 -3.750 1.00 93.12 96 THR A O 1
ATOM 765 N N . GLN A 1 97 ? -2.368 -7.711 -2.312 1.00 92.06 97 GLN A N 1
ATOM 766 C CA . GLN A 1 97 ? -3.365 -7.118 -1.432 1.00 92.06 97 GLN A CA 1
ATOM 767 C C . GLN A 1 97 ? -2.694 -6.088 -0.521 1.00 92.06 97 GLN A C 1
ATOM 769 O O . GLN A 1 97 ? -1.628 -6.343 0.038 1.00 92.06 97 GLN A O 1
ATOM 774 N N . MET A 1 98 ? -3.321 -4.930 -0.353 1.00 92.25 98 MET A N 1
ATOM 775 C CA . MET A 1 98 ? -2.841 -3.890 0.551 1.00 92.25 98 MET A CA 1
ATOM 776 C C . MET A 1 98 ? -3.772 -3.766 1.751 1.00 92.25 98 MET A C 1
ATOM 778 O O . MET A 1 98 ? -4.958 -3.492 1.586 1.00 92.25 98 MET A O 1
ATOM 782 N N . ILE A 1 99 ? -3.216 -3.938 2.946 1.00 92.69 99 ILE A N 1
ATOM 783 C CA . ILE A 1 99 ? -3.867 -3.681 4.226 1.00 92.69 99 ILE A CA 1
ATOM 784 C C . ILE A 1 99 ? -3.150 -2.479 4.831 1.00 92.69 99 ILE A C 1
ATOM 786 O O . ILE A 1 99 ? -1.974 -2.553 5.187 1.00 92.69 99 ILE A O 1
ATOM 790 N N . CYS A 1 100 ? -3.840 -1.346 4.886 1.00 92.38 100 CYS A N 1
ATOM 791 C CA . CYS A 1 100 ? -3.260 -0.082 5.321 1.00 92.38 100 CYS A CA 1
ATOM 792 C C . CYS A 1 100 ? -3.921 0.370 6.618 1.00 92.38 100 CYS A C 1
ATOM 794 O O . CYS A 1 100 ? -5.141 0.515 6.670 1.00 92.38 100 CYS A O 1
ATOM 796 N N . LEU A 1 101 ? -3.109 0.615 7.642 1.00 92.69 101 LEU A N 1
ATOM 797 C CA . LEU A 1 101 ? -3.542 1.243 8.885 1.00 92.69 101 LEU A CA 1
ATOM 798 C C . LEU A 1 101 ? -3.245 2.736 8.765 1.00 92.69 101 LEU A C 1
ATOM 800 O O . LEU A 1 101 ? -2.134 3.100 8.403 1.00 92.69 101 LEU A O 1
ATOM 804 N N . SER A 1 102 ? -4.221 3.613 8.979 1.00 91.19 102 SER A N 1
ATOM 805 C CA . SER A 1 102 ? -3.991 5.059 8.900 1.00 91.19 102 SER A CA 1
ATOM 806 C C . SER A 1 102 ? -5.052 5.826 9.677 1.00 91.19 102 SER A C 1
ATOM 808 O O . SER A 1 102 ? -6.199 5.394 9.780 1.00 91.19 102 SER A O 1
ATOM 810 N N . ASP A 1 103 ? -4.653 6.982 10.193 1.00 89.50 103 ASP A N 1
ATOM 811 C CA . ASP A 1 103 ? -5.514 8.002 10.786 1.00 89.50 103 ASP A CA 1
ATOM 812 C C . ASP A 1 103 ? -6.076 8.987 9.740 1.00 89.50 103 ASP A C 1
ATOM 814 O O . ASP A 1 103 ? -6.953 9.797 10.044 1.00 89.50 103 ASP A O 1
ATOM 818 N N . LEU A 1 104 ? -5.613 8.908 8.488 1.00 87.81 104 LEU A N 1
ATOM 819 C CA . LEU A 1 104 ? -6.021 9.802 7.409 1.00 87.81 104 LEU A CA 1
ATOM 820 C C . LEU A 1 104 ? -7.294 9.310 6.706 1.00 87.81 104 LEU A C 1
ATOM 822 O O . LEU A 1 104 ? -7.316 8.263 6.062 1.00 87.81 104 LEU A O 1
ATOM 826 N N . SER A 1 105 ? -8.344 10.132 6.750 1.00 83.31 105 SER A N 1
ATOM 827 C CA . SER A 1 105 ? -9.672 9.843 6.178 1.00 83.31 105 SER A CA 1
ATOM 828 C C . SER A 1 105 ? -10.043 10.717 4.968 1.00 83.31 105 SER A C 1
ATOM 830 O O . SER A 1 105 ? -11.199 10.763 4.540 1.00 83.31 105 SER A O 1
ATOM 832 N N . GLN A 1 106 ? -9.062 11.408 4.380 1.00 86.25 106 GLN A N 1
ATOM 833 C CA . GLN A 1 106 ? -9.258 12.313 3.242 1.00 86.25 106 GLN A CA 1
ATOM 834 C C . GLN A 1 106 ? -9.875 11.586 2.037 1.00 86.25 106 GLN A C 1
ATOM 836 O O . GLN A 1 106 ? -9.485 10.465 1.704 1.00 86.25 106 GLN A O 1
ATOM 841 N N . SER A 1 107 ? -10.793 12.247 1.322 1.00 83.56 107 SER A N 1
ATOM 842 C CA . SER A 1 107 ? -11.482 11.670 0.153 1.00 83.56 107 SER A CA 1
ATOM 843 C C . SER A 1 107 ? -10.531 11.262 -0.978 1.00 83.56 107 SER A C 1
ATOM 845 O O . SER A 1 107 ? -10.800 10.306 -1.703 1.00 83.56 107 SER A O 1
ATOM 847 N N . SER A 1 108 ? -9.383 11.932 -1.110 1.00 81.44 108 SER A N 1
ATOM 848 C CA . SER A 1 108 ? -8.311 11.573 -2.047 1.00 81.44 108 SER A CA 1
ATOM 849 C C . SER A 1 108 ? -7.767 10.158 -1.822 1.00 81.44 108 SER A C 1
ATOM 851 O O . SER A 1 108 ? -7.428 9.486 -2.796 1.00 81.44 108 SER A O 1
ATOM 853 N N . ILE A 1 109 ? -7.728 9.708 -0.565 1.00 85.06 109 ILE A N 1
ATOM 854 C CA . ILE A 1 109 ? -7.277 8.379 -0.143 1.00 85.06 109 ILE A CA 1
ATOM 855 C C . ILE A 1 109 ? -8.467 7.422 -0.154 1.00 85.06 109 ILE A C 1
ATOM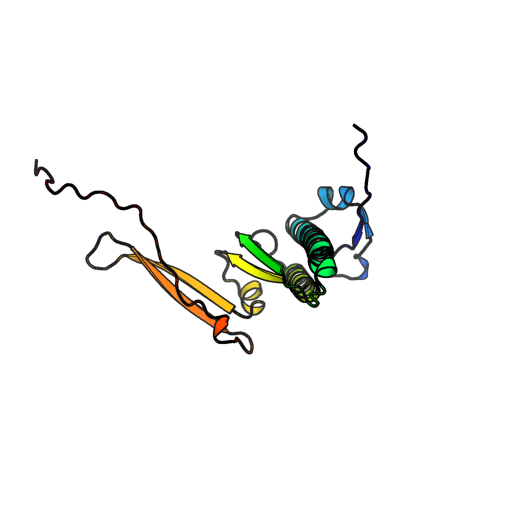 857 O O . ILE A 1 109 ? -8.453 6.419 -0.863 1.00 85.06 109 ILE A O 1
ATOM 861 N N . THR A 1 110 ? -9.540 7.755 0.567 1.00 85.75 110 THR A N 1
ATOM 862 C CA . THR A 1 110 ? -10.675 6.844 0.781 1.00 85.75 110 THR A CA 1
ATOM 863 C C . THR A 1 110 ? -11.437 6.511 -0.506 1.00 85.75 110 THR A C 1
ATOM 865 O O . THR A 1 110 ? -12.010 5.435 -0.636 1.00 85.75 110 THR A O 1
ATOM 868 N N . ASN A 1 111 ? -11.406 7.369 -1.530 1.00 85.75 111 ASN A N 1
ATOM 869 C CA . ASN A 1 111 ? -12.002 7.047 -2.833 1.00 85.75 111 ASN A CA 1
ATOM 870 C C . ASN A 1 111 ? -11.205 6.000 -3.636 1.00 85.75 111 ASN A C 1
ATOM 872 O O . ASN A 1 111 ? -11.663 5.584 -4.698 1.00 85.75 111 ASN A O 1
ATOM 876 N N . ARG A 1 112 ? -9.999 5.619 -3.200 1.00 85.19 112 ARG A N 1
ATOM 877 C CA . ARG A 1 112 ? -9.092 4.727 -3.942 1.00 85.19 112 ARG A CA 1
ATOM 878 C C . ARG A 1 112 ? -9.053 3.293 -3.419 1.00 85.19 112 ARG A C 1
ATOM 880 O O . ARG A 1 112 ? -8.485 2.433 -4.085 1.00 85.19 112 ARG A O 1
ATOM 887 N N . PHE A 1 113 ? -9.666 3.038 -2.269 1.00 87.19 113 PHE A N 1
ATOM 888 C CA . PHE A 1 113 ? -9.744 1.712 -1.668 1.00 87.19 113 PHE A CA 1
ATOM 889 C C . PHE A 1 113 ? -11.144 1.133 -1.844 1.00 87.19 113 PHE A C 1
ATOM 891 O O . PHE A 1 113 ? -12.138 1.855 -1.769 1.00 87.19 113 PHE A O 1
ATOM 898 N N . ALA A 1 114 ? -11.207 -0.175 -2.095 1.00 87.38 114 ALA A N 1
ATOM 899 C CA . ALA A 1 114 ? -12.469 -0.899 -2.214 1.00 87.38 114 ALA A CA 1
ATOM 900 C C . ALA A 1 114 ? -13.162 -1.061 -0.853 1.00 87.38 114 ALA A C 1
ATOM 902 O O . ALA A 1 114 ? -14.383 -1.015 -0.780 1.00 87.38 114 ALA A O 1
ATOM 903 N N . LEU A 1 115 ? -12.375 -1.216 0.213 1.00 89.38 115 LEU A N 1
ATOM 904 C CA . LEU A 1 115 ? -12.842 -1.517 1.560 1.00 89.38 115 LEU A CA 1
ATOM 905 C C . LEU A 1 115 ? -12.219 -0.577 2.574 1.00 89.38 115 LEU A C 1
ATOM 907 O O . LEU A 1 115 ? -10.998 -0.408 2.591 1.00 89.38 115 LEU A O 1
ATOM 911 N N . ILE A 1 116 ? -13.061 0.022 3.416 1.00 90.88 116 ILE A N 1
ATOM 912 C CA . ILE A 1 116 ? -12.627 0.946 4.464 1.00 90.88 116 ILE A CA 1
ATOM 913 C C . ILE A 1 116 ? -13.391 0.660 5.747 1.00 90.88 116 ILE A C 1
ATOM 915 O O . ILE A 1 116 ? -14.611 0.821 5.810 1.00 90.88 116 ILE A O 1
ATOM 919 N N . TYR A 1 117 ? -12.631 0.328 6.786 1.00 90.94 117 TYR A N 1
ATOM 920 C CA . TYR A 1 117 ? -13.128 0.177 8.144 1.00 90.94 117 TYR A CA 1
ATOM 921 C C . TYR A 1 117 ? -12.646 1.341 8.992 1.00 90.94 117 TYR A C 1
ATOM 923 O O . TYR A 1 117 ? -11.452 1.635 9.042 1.00 90.94 117 TYR A O 1
ATOM 931 N N . GLN A 1 118 ? -13.578 1.982 9.681 1.00 90.88 118 GLN A N 1
ATOM 932 C CA . GLN A 1 118 ? -13.275 2.924 10.738 1.00 90.88 118 GLN A CA 1
ATOM 933 C C . GLN A 1 118 ? -13.366 2.196 12.068 1.00 90.88 118 GLN A C 1
ATOM 935 O O . GLN A 1 118 ? -14.391 1.621 12.426 1.00 90.88 118 GLN A O 1
ATOM 940 N N . ILE A 1 119 ? -12.270 2.237 12.809 1.00 91.44 119 ILE A N 1
ATOM 941 C CA . ILE A 1 119 ? -12.165 1.602 14.111 1.00 91.44 119 ILE A CA 1
ATOM 942 C C . ILE A 1 119 ? -12.077 2.714 15.150 1.00 91.44 119 ILE A C 1
ATOM 944 O O . ILE A 1 119 ? -11.203 3.573 15.068 1.00 91.44 119 ILE A O 1
ATOM 948 N N . SER A 1 120 ? -12.997 2.728 16.114 1.00 90.88 120 SER A N 1
ATOM 949 C CA . SER A 1 120 ? -13.001 3.705 17.205 1.00 90.88 120 SER A CA 1
ATOM 950 C C . SER A 1 120 ? -13.053 3.012 18.558 1.00 90.88 120 SER A C 1
ATOM 952 O O . SER A 1 120 ? -13.825 2.079 18.758 1.00 90.88 120 SER A O 1
ATOM 954 N N . VAL A 1 121 ? -12.236 3.474 19.500 1.00 91.31 121 VAL A N 1
ATOM 955 C CA . VAL A 1 121 ? -12.300 3.020 20.892 1.00 91.31 121 VAL A CA 1
ATOM 956 C C . VAL A 1 121 ? -13.370 3.839 21.610 1.00 91.31 121 VAL A C 1
ATOM 958 O O . VAL A 1 121 ? -13.381 5.067 21.531 1.00 91.31 121 VAL A O 1
ATOM 961 N N . ARG A 1 122 ? -14.300 3.163 22.284 1.00 90.12 122 ARG A N 1
ATOM 962 C CA . ARG A 1 122 ? -15.407 3.775 23.028 1.00 90.12 122 ARG A CA 1
ATOM 963 C C . ARG A 1 122 ? -15.359 3.325 24.478 1.00 90.12 122 ARG A C 1
ATOM 965 O O . ARG A 1 122 ? -15.058 2.170 24.755 1.00 90.12 122 ARG A O 1
ATOM 972 N N . GLN A 1 123 ? -15.664 4.228 25.401 1.00 88.50 123 GLN A N 1
ATOM 973 C CA . GLN A 1 123 ? -15.796 3.891 26.815 1.00 88.50 123 GLN A CA 1
ATOM 974 C C . GLN A 1 123 ? -17.211 3.372 27.093 1.00 88.50 123 GLN A C 1
ATOM 976 O O . GLN A 1 123 ? -18.189 3.917 26.575 1.00 88.50 123 GLN A O 1
ATOM 981 N N . ALA A 1 124 ? -17.328 2.304 27.880 1.00 86.06 124 ALA A N 1
ATOM 982 C CA . ALA A 1 124 ? -18.625 1.812 28.324 1.00 86.06 124 ALA A CA 1
ATOM 983 C C . ALA A 1 124 ? -19.236 2.774 29.359 1.00 86.06 124 ALA A C 1
ATOM 985 O O . ALA A 1 124 ? -18.543 3.261 30.245 1.00 86.06 124 ALA A O 1
ATOM 986 N N . LEU A 1 125 ? -20.547 3.024 29.273 1.00 81.19 125 LEU A N 1
ATOM 987 C CA . LEU A 1 125 ? -21.237 4.018 30.114 1.00 81.19 125 LEU A CA 1
ATOM 988 C C . LEU A 1 125 ? -21.139 3.735 31.623 1.00 81.19 125 LEU A C 1
ATOM 990 O O . LEU A 1 125 ? -21.160 4.664 32.422 1.00 81.19 125 LEU A O 1
ATOM 994 N N . TYR A 1 126 ? -21.016 2.463 32.006 1.00 81.44 126 TYR A N 1
ATOM 995 C CA . TYR A 1 126 ? -21.044 2.013 33.403 1.00 81.44 126 TYR A CA 1
ATOM 996 C C . TYR A 1 126 ? -19.794 1.225 33.809 1.00 81.44 126 TYR A C 1
ATOM 998 O O . TYR A 1 126 ? -19.814 0.475 34.780 1.00 81.44 126 TYR A O 1
ATOM 1006 N N . SER A 1 127 ? -18.703 1.340 33.050 1.00 77.75 127 SER A N 1
ATOM 1007 C CA . SER A 1 127 ? -17.457 0.638 33.351 1.00 77.75 127 SER A CA 1
ATOM 1008 C C . SER A 1 127 ? -16.252 1.493 32.975 1.00 77.75 127 SER A C 1
ATOM 1010 O O . SER A 1 127 ? -16.310 2.319 32.067 1.00 77.75 127 SER A O 1
ATOM 1012 N N . ARG A 1 128 ? -15.123 1.268 33.656 1.00 79.12 128 ARG A N 1
ATOM 1013 C CA . ARG A 1 128 ? -13.823 1.795 33.210 1.00 79.12 128 ARG A CA 1
ATOM 1014 C C . ARG A 1 128 ? -13.327 1.102 31.938 1.00 79.12 128 ARG A C 1
ATOM 101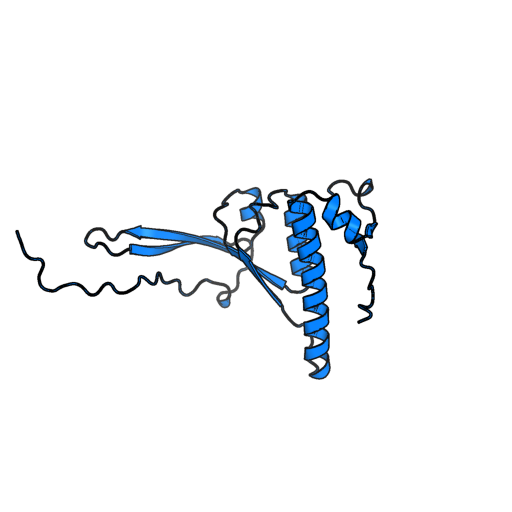6 O O . ARG A 1 128 ? -12.359 1.557 31.338 1.00 79.12 128 ARG A O 1
ATOM 1023 N N . ASN A 1 129 ? -13.993 0.030 31.513 1.00 83.81 129 ASN A N 1
ATOM 1024 C CA . ASN A 1 129 ? -13.610 -0.716 30.329 1.00 83.81 129 ASN A CA 1
ATOM 1025 C C . ASN A 1 129 ? -13.937 0.062 29.052 1.00 83.81 129 ASN A C 1
ATOM 1027 O O . ASN A 1 129 ? -14.991 0.693 28.909 1.00 83.81 129 ASN A O 1
ATOM 1031 N N . SER A 1 130 ? -13.027 -0.046 28.092 1.00 87.88 130 SER 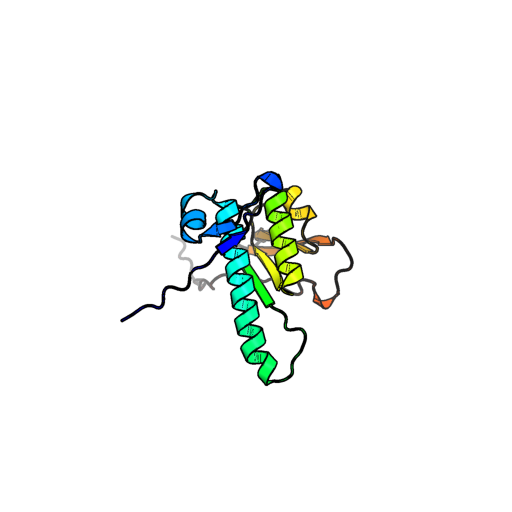A N 1
ATOM 1032 C CA . SER A 1 130 ? -13.214 0.407 26.724 1.00 87.88 130 SER A CA 1
ATOM 1033 C C . SER A 1 130 ? -13.510 -0.776 25.804 1.00 87.88 130 SER A C 1
ATOM 1035 O O . SER A 1 130 ? -13.109 -1.911 26.060 1.00 87.88 130 SER A O 1
ATOM 1037 N N . TYR A 1 131 ? -14.242 -0.516 24.728 1.00 87.88 131 TYR A N 1
ATOM 1038 C CA . TYR A 1 131 ? -14.530 -1.487 23.682 1.00 87.88 131 T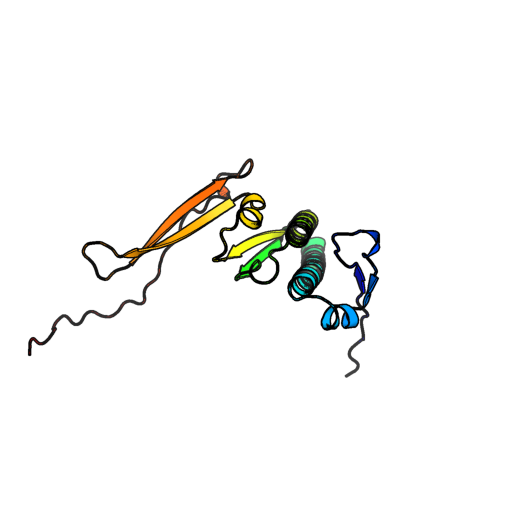YR A CA 1
ATOM 1039 C C . TYR A 1 131 ? -14.203 -0.904 22.312 1.00 87.88 131 TYR A C 1
ATOM 1041 O O . TYR A 1 131 ? -14.157 0.314 22.111 1.00 87.88 131 TYR A O 1
ATOM 1049 N N . LEU A 1 132 ? -13.962 -1.797 21.359 1.00 91.00 132 LEU A N 1
ATOM 1050 C CA . LEU A 1 132 ? -13.731 -1.435 19.973 1.00 91.00 132 LEU A CA 1
ATOM 1051 C C . LEU A 1 132 ? -15.076 -1.358 19.244 1.00 91.00 132 LEU A C 1
ATOM 1053 O O . LEU A 1 132 ? -15.844 -2.317 19.254 1.00 91.00 132 LEU A O 1
ATOM 1057 N N . LYS A 1 133 ? -15.350 -0.235 18.588 1.00 89.94 133 LYS A N 1
ATOM 1058 C CA . LYS A 1 133 ? -16.455 -0.085 17.646 1.00 89.94 133 LYS A CA 1
ATOM 1059 C C . LYS A 1 133 ? -15.889 -0.067 16.232 1.00 89.94 133 LYS A C 1
ATOM 1061 O O . LYS A 1 133 ? -15.075 0.801 15.913 1.00 89.94 133 LYS A O 1
ATOM 1066 N N . THR A 1 134 ? -16.329 -1.003 15.402 1.00 89.38 134 THR A N 1
ATOM 1067 C CA . THR A 1 134 ? -16.005 -1.046 13.974 1.00 89.38 134 THR A CA 1
ATOM 1068 C C . THR A 1 134 ? -17.192 -0.564 13.163 1.00 89.38 134 THR A C 1
ATOM 1070 O O . THR A 1 134 ? -18.260 -1.171 13.202 1.00 89.38 134 THR A O 1
ATOM 1073 N N . ASP A 1 135 ? -16.992 0.512 12.419 1.00 85.62 135 ASP A N 1
ATOM 1074 C CA . ASP A 1 135 ? -17.944 1.032 11.452 1.00 85.62 135 ASP A CA 1
ATOM 1075 C C . ASP A 1 135 ? -17.394 0.764 10.048 1.00 85.62 135 ASP A C 1
ATOM 1077 O O . ASP A 1 135 ? -16.250 1.098 9.728 1.00 85.62 135 ASP A O 1
ATOM 1081 N N . GLU A 1 136 ? -18.198 0.138 9.197 1.00 80.44 136 GLU A N 1
ATOM 1082 C CA . GLU A 1 136 ? -17.847 -0.034 7.795 1.00 80.44 136 GLU A CA 1
ATOM 1083 C C . GLU A 1 136 ? -18.223 1.233 7.031 1.00 80.44 136 GLU A C 1
ATOM 1085 O O . GLU A 1 136 ? -19.397 1.575 6.896 1.00 80.44 136 GLU A O 1
ATOM 1090 N N . VAL A 1 137 ? -17.212 1.970 6.573 1.00 71.38 137 VAL A N 1
ATOM 1091 C CA . VAL A 1 137 ? -17.418 3.307 6.005 1.00 71.38 137 VAL A CA 1
ATOM 1092 C C . VAL A 1 137 ? -17.758 3.227 4.524 1.00 71.38 137 VAL A C 1
ATOM 1094 O O . VAL A 1 137 ? -18.506 4.068 4.017 1.00 71.38 137 VAL A O 1
ATOM 1097 N N . ARG A 1 138 ? -17.185 2.259 3.795 1.00 74.62 138 ARG A N 1
ATOM 1098 C CA . ARG A 1 138 ? -17.371 2.183 2.344 1.00 74.62 138 ARG A CA 1
ATOM 1099 C C . ARG A 1 138 ? -17.064 0.820 1.736 1.00 74.62 138 ARG A C 1
ATOM 1101 O O . ARG A 1 138 ? -16.022 0.235 2.020 1.00 74.62 138 ARG A O 1
ATOM 1108 N N . HIS A 1 139 ? -17.919 0.458 0.777 1.00 73.50 139 HIS A N 1
ATOM 1109 C CA . HIS A 1 139 ? -17.671 -0.522 -0.280 1.00 73.50 139 HIS A CA 1
ATOM 1110 C C . HIS A 1 139 ? -17.599 0.193 -1.628 1.00 73.50 139 HIS A C 1
ATOM 1112 O O . HIS A 1 139 ? -18.611 0.683 -2.128 1.00 73.50 139 HIS A O 1
ATOM 1118 N N . ASN A 1 140 ? -16.418 0.257 -2.228 1.00 68.19 140 ASN A N 1
ATOM 1119 C CA . ASN A 1 140 ? -16.257 0.657 -3.619 1.00 68.19 140 ASN A CA 1
ATOM 1120 C C . ASN A 1 140 ? -16.095 -0.608 -4.473 1.00 68.19 140 ASN A C 1
ATOM 1122 O O . ASN A 1 140 ? -15.034 -1.228 -4.480 1.00 68.19 140 ASN A O 1
ATOM 1126 N N . GLY A 1 141 ? -17.143 -0.968 -5.218 1.00 69.00 141 GLY A N 1
ATOM 1127 C CA . GLY A 1 141 ? -17.150 -2.124 -6.119 1.00 69.00 141 GLY A CA 1
ATOM 1128 C C . GLY A 1 141 ? -17.775 -3.386 -5.514 1.00 69.00 141 GLY A C 1
ATOM 1129 O O . GLY A 1 141 ? -18.461 -3.338 -4.497 1.00 69.00 141 GLY A O 1
ATOM 1130 N N . SER A 1 142 ? -17.579 -4.524 -6.186 1.00 68.19 142 SER A N 1
ATOM 1131 C CA . SER A 1 142 ? -18.072 -5.827 -5.722 1.00 68.19 142 SER A CA 1
ATOM 1132 C C . SER A 1 142 ? -17.093 -6.442 -4.729 1.00 68.19 142 SER A C 1
ATOM 1134 O O . SER A 1 142 ? -16.128 -7.087 -5.127 1.00 68.19 142 SER A O 1
ATOM 1136 N N . VAL A 1 143 ? -17.357 -6.232 -3.443 1.00 71.50 143 VAL A N 1
ATOM 1137 C CA . VAL A 1 143 ? -16.646 -6.888 -2.343 1.00 71.50 143 VAL A CA 1
ATOM 1138 C C . VAL A 1 143 ? -17.236 -8.271 -2.107 1.00 71.50 143 VAL A C 1
ATOM 1140 O O . VAL A 1 143 ? -18.455 -8.427 -1.981 1.00 71.50 143 VAL A O 1
ATOM 1143 N N . ARG A 1 144 ? -16.377 -9.287 -2.024 1.00 78.50 144 ARG A N 1
ATOM 1144 C CA . ARG A 1 144 ? -16.812 -10.653 -1.713 1.00 78.50 144 ARG A CA 1
ATOM 1145 C C . ARG A 1 144 ? -17.107 -10.793 -0.214 1.00 78.50 144 ARG A C 1
ATOM 1147 O O . ARG A 1 144 ? -16.458 -10.140 0.598 1.00 78.50 144 ARG A O 1
ATOM 1154 N N . PRO A 1 145 ? -18.036 -11.674 0.201 1.00 76.50 145 PRO A N 1
ATOM 1155 C CA . PRO A 1 145 ? -18.352 -11.859 1.620 1.00 76.50 145 PRO A CA 1
ATOM 1156 C C . PRO A 1 145 ? -17.130 -12.180 2.494 1.00 76.50 145 PRO A C 1
ATOM 1158 O O . PRO A 1 145 ? -17.036 -11.683 3.608 1.00 76.50 145 PRO A O 1
ATOM 1161 N N . ASN A 1 146 ? -16.169 -12.940 1.963 1.00 80.12 146 ASN A N 1
ATOM 1162 C CA . ASN A 1 146 ? -14.934 -13.330 2.650 1.00 80.12 146 ASN A CA 1
ATOM 1163 C C . ASN A 1 146 ? -13.859 -12.227 2.713 1.00 80.12 146 ASN A C 1
ATOM 1165 O O . ASN A 1 146 ? -12.781 -12.458 3.251 1.00 80.12 146 ASN A O 1
ATOM 1169 N N . GLU A 1 147 ? -14.113 -11.056 2.132 1.00 78.44 147 GLU A N 1
ATOM 1170 C CA . GLU A 1 147 ? -13.241 -9.881 2.246 1.00 78.44 147 GLU A CA 1
ATOM 1171 C C . GLU A 1 147 ? -13.699 -8.946 3.378 1.00 78.44 147 GLU A C 1
ATOM 1173 O O . GLU A 1 147 ? -13.044 -7.940 3.663 1.00 78.44 147 GLU A O 1
ATOM 1178 N N . ARG A 1 148 ? -14.828 -9.265 4.029 1.00 81.88 148 ARG A N 1
ATOM 1179 C CA . ARG A 1 148 ? -15.377 -8.465 5.120 1.00 81.88 148 ARG A CA 1
ATOM 1180 C C . ARG A 1 148 ? -14.608 -8.677 6.420 1.00 81.88 148 ARG A C 1
ATOM 1182 O O . ARG A 1 148 ? -14.127 -9.769 6.705 1.00 81.88 148 ARG A O 1
ATOM 1189 N N . LEU A 1 149 ? -14.518 -7.625 7.229 1.00 84.88 149 LEU A N 1
ATOM 1190 C CA . LEU A 1 149 ? -13.975 -7.716 8.578 1.00 84.88 149 LEU A CA 1
ATOM 1191 C C . LEU A 1 149 ? -14.963 -8.482 9.464 1.00 84.88 149 LEU A C 1
ATOM 1193 O O . LEU A 1 149 ? -16.021 -7.961 9.805 1.00 84.88 149 LEU A O 1
ATOM 1197 N N . GLU A 1 150 ? -14.614 -9.713 9.832 1.00 84.81 150 GLU A N 1
ATOM 1198 C CA . GLU A 1 150 ? -15.471 -10.554 10.678 1.00 84.81 150 GLU A CA 1
ATOM 1199 C C . GLU A 1 150 ? -15.397 -10.150 12.154 1.00 84.81 150 GLU A C 1
ATOM 1201 O O . GLU A 1 150 ? -16.418 -10.016 12.827 1.00 84.81 150 GLU A O 1
ATOM 1206 N N . HIS A 1 151 ? -14.180 -9.933 12.662 1.00 84.31 151 HIS A N 1
ATOM 1207 C CA . HIS A 1 151 ? -13.944 -9.671 14.076 1.00 84.31 151 HIS A CA 1
ATOM 1208 C C . HIS A 1 151 ? -12.830 -8.651 14.290 1.00 84.31 151 HIS A C 1
ATOM 1210 O O . HIS A 1 151 ? -11.769 -8.715 13.670 1.00 84.31 151 HIS A O 1
ATOM 1216 N N . ALA A 1 152 ? -13.046 -7.752 15.248 1.00 86.31 152 ALA A N 1
ATOM 1217 C CA . ALA A 1 152 ? -12.017 -6.878 15.784 1.00 86.31 152 ALA A CA 1
ATOM 1218 C C . ALA A 1 152 ? -12.218 -6.742 17.295 1.00 86.31 152 ALA A C 1
ATOM 1220 O O . ALA A 1 152 ? -13.328 -6.511 17.771 1.00 86.31 152 ALA A O 1
ATOM 1221 N N . VAL A 1 153 ? -11.142 -6.929 18.056 1.00 86.88 153 VAL A N 1
ATOM 1222 C CA . VAL A 1 153 ? -11.192 -7.019 19.519 1.00 86.88 153 VAL A CA 1
ATOM 1223 C C . VAL A 1 153 ? -10.138 -6.097 20.107 1.00 86.88 153 VAL A C 1
ATOM 1225 O O . VAL A 1 153 ? -8.977 -6.141 19.704 1.00 86.88 153 VAL A O 1
ATOM 1228 N N . LEU A 1 154 ? -10.536 -5.292 21.091 1.00 87.12 154 LEU A N 1
ATOM 1229 C CA . LEU A 1 154 ? -9.598 -4.553 21.926 1.00 87.12 154 LEU A CA 1
ATOM 1230 C C . LEU A 1 154 ? -9.145 -5.462 23.070 1.00 87.12 154 LEU A C 1
ATOM 1232 O O . LEU A 1 154 ? -9.966 -5.906 23.870 1.00 87.12 154 LEU A O 1
ATOM 1236 N N . ARG A 1 155 ? -7.843 -5.749 23.144 1.00 84.88 155 ARG A N 1
ATOM 1237 C CA . ARG A 1 155 ? -7.255 -6.469 24.277 1.00 84.88 155 ARG A CA 1
ATOM 1238 C C . ARG A 1 155 ? -6.663 -5.464 25.253 1.00 84.88 155 ARG A C 1
ATOM 1240 O O . ARG A 1 155 ? -5.635 -4.862 24.959 1.00 84.88 155 ARG A O 1
ATOM 1247 N N . THR A 1 156 ? -7.301 -5.301 26.404 1.00 78.81 156 THR A N 1
ATOM 1248 C CA . THR A 1 156 ? -6.712 -4.599 27.546 1.00 78.81 156 THR A CA 1
ATOM 1249 C C . THR A 1 156 ? -5.989 -5.607 28.439 1.00 78.81 156 THR A C 1
ATOM 1251 O O . THR A 1 156 ? -6.531 -6.691 28.676 1.00 78.81 156 THR A O 1
ATOM 1254 N N . PRO A 1 157 ? -4.778 -5.295 28.935 1.00 74.50 157 PRO A N 1
ATOM 1255 C CA . PRO A 1 157 ? -4.163 -6.080 29.995 1.00 74.50 157 PRO A CA 1
ATOM 1256 C C . PRO A 1 157 ? -5.137 -6.178 31.170 1.00 74.50 157 PRO A C 1
ATOM 1258 O O . PRO A 1 157 ? -5.761 -5.187 31.548 1.00 74.50 157 PRO A O 1
ATOM 1261 N N . SER A 1 158 ? -5.304 -7.374 31.723 1.00 66.25 158 SER A N 1
ATOM 1262 C CA . SER A 1 158 ? -6.107 -7.570 32.924 1.00 66.25 158 SER A CA 1
ATOM 1263 C C . SER A 1 158 ? -5.375 -6.949 34.112 1.00 66.25 158 SER A C 1
ATOM 1265 O O . SER A 1 158 ? -4.406 -7.526 34.603 1.00 66.25 158 SER A O 1
ATOM 1267 N N . GLU A 1 159 ? -5.823 -5.783 34.574 1.00 65.94 159 GLU A N 1
ATOM 1268 C CA . GLU A 1 159 ? -5.458 -5.305 35.906 1.00 65.94 159 GLU A CA 1
ATOM 1269 C C . GLU A 1 159 ? -6.180 -6.179 36.934 1.00 65.94 159 GLU A C 1
ATOM 1271 O O . GLU A 1 159 ? -7.409 -6.291 36.927 1.00 65.94 159 GLU A O 1
ATOM 1276 N N . GLN A 1 160 ? -5.414 -6.849 37.797 1.00 61.31 160 GLN A N 1
ATOM 1277 C CA . GLN A 1 160 ? -5.972 -7.578 38.927 1.00 61.31 160 GLN A CA 1
ATOM 1278 C C . GLN A 1 160 ? -6.662 -6.565 39.841 1.00 61.31 160 GLN A C 1
ATOM 1280 O O . GLN A 1 160 ? -6.009 -5.763 40.504 1.00 61.31 160 GLN A O 1
ATOM 1285 N N . MET A 1 161 ? -7.992 -6.587 39.863 1.00 58.56 161 MET A N 1
ATOM 1286 C CA . MET A 1 161 ? -8.752 -5.770 40.796 1.00 58.56 161 MET A CA 1
ATOM 1287 C C . MET A 1 161 ? -8.424 -6.219 42.223 1.00 58.56 161 MET A C 1
ATOM 1289 O O . MET A 1 161 ? -8.660 -7.374 42.581 1.00 58.56 161 MET A O 1
ATOM 1293 N N . SER A 1 162 ? -7.885 -5.311 43.041 1.00 63.84 162 SER A N 1
ATOM 1294 C CA . SER A 1 162 ? -7.842 -5.526 44.487 1.00 63.84 162 SER A CA 1
ATOM 1295 C C . SER A 1 162 ? -9.281 -5.595 44.994 1.00 63.84 162 SER A C 1
ATOM 1297 O O . SER A 1 162 ? -10.049 -4.654 44.802 1.00 63.84 162 SER A O 1
ATOM 1299 N N . LEU A 1 163 ? -9.648 -6.706 45.638 1.00 58.75 163 LEU A N 1
ATOM 1300 C CA . LEU A 1 163 ? -10.944 -6.859 46.312 1.00 58.75 163 LEU A CA 1
ATOM 1301 C C . LEU A 1 163 ? -11.115 -5.882 47.484 1.00 58.75 163 LEU A C 1
ATOM 1303 O O . LEU A 1 163 ? -12.236 -5.643 47.924 1.00 58.75 163 LEU A O 1
ATOM 1307 N N . PHE A 1 164 ? -10.014 -5.309 47.968 1.00 71.69 164 PHE A N 1
ATOM 1308 C CA . PHE A 1 164 ? -9.993 -4.369 49.073 1.00 71.69 164 PHE A CA 1
ATOM 1309 C C . PHE A 1 164 ? -9.390 -3.055 48.577 1.00 71.69 164 PHE A C 1
ATOM 1311 O O . PHE A 1 164 ? -8.176 -2.920 48.423 1.00 71.69 164 PHE A O 1
ATOM 1318 N N . GLN A 1 165 ? -10.251 -2.087 48.279 1.00 55.88 165 GLN A N 1
ATOM 1319 C CA . GLN A 1 165 ? -9.866 -0.685 48.362 1.00 55.88 165 GLN A CA 1
ATOM 1320 C C . GLN A 1 165 ? -9.998 -0.306 49.837 1.00 55.88 165 GLN A C 1
ATOM 1322 O O . GLN A 1 165 ? -11.114 -0.228 50.347 1.00 55.88 165 GLN A O 1
ATOM 1327 N N . GLU A 1 166 ? -8.872 -0.134 50.533 1.00 51.41 166 GLU A N 1
ATOM 1328 C CA . GLU A 1 166 ? -8.871 0.523 51.840 1.00 51.41 166 GLU A CA 1
ATOM 1329 C C . GLU A 1 166 ? -9.476 1.919 51.660 1.00 51.41 166 GLU A C 1
ATOM 1331 O O . GLU A 1 166 ? -8.917 2.777 50.976 1.00 51.41 166 GLU A O 1
ATOM 1336 N N . GLN A 1 167 ? -10.666 2.118 52.229 1.00 46.44 167 GLN A N 1
ATOM 1337 C CA . GLN A 1 167 ? -11.147 3.448 52.564 1.00 46.44 167 GLN A CA 1
ATOM 1338 C C . GLN A 1 167 ? -10.256 3.971 53.692 1.00 46.44 167 GLN A C 1
ATOM 1340 O O . GLN A 1 167 ? -10.369 3.502 54.824 1.00 46.44 16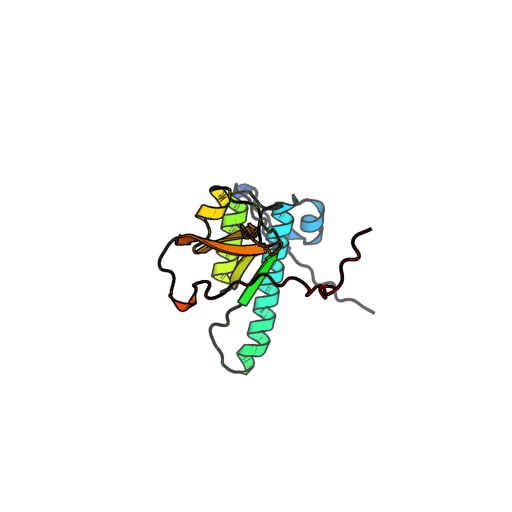7 GLN A O 1
ATOM 1345 N N . LEU A 1 168 ? -9.393 4.930 53.370 1.00 37.50 168 LEU A N 1
ATOM 1346 C CA . LEU A 1 168 ? -8.801 5.872 54.316 1.00 37.50 168 LEU A CA 1
ATOM 1347 C C . LEU A 1 168 ? -9.011 7.285 53.774 1.00 37.50 168 LEU A C 1
ATOM 1349 O O . LEU A 1 168 ? -8.715 7.501 52.576 1.00 37.50 168 LEU A O 1
#

Foldseek 3Di:
DDDPDDWDWDFQQDPDVVPTDIDTPVCLVPPDQQQSNLLRVLLVVLVVVLVVVCVVCVVVVDPDDAAEDEEEASCVRHVDLSSLVSSVVSCVVSNYHYHYDHPDPDCSNVVSDQWDKDWDWAADPPDNDIWIDIDTDHGDDDDDPVNDDPDDTDDDPDDDDDPDDDDD

Secondary structure (DSSP, 8-state):
--------EEE---SSGGG--EEEHHHHHHHS-HHHHHHHHHHHHHHHHHHHHHHHHGGGT--S--EEEEEESTTTT---HHHHHHHHHHHHHTTEEEEEE-S---HHHHTT-SEEEEEEEEE-TTSS-EEEEEEEEEE-S---GGGS--------------S-----

pLDDT: mean 83.4, std 10.51, range [37.5, 94.31]

Radius of gyration: 22.09 Å; chains: 1; bounding box: 55×41×74 Å